Protein AF-A0AAD8C6M2-F1 (afdb_monomer_lite)

Sequence (150 aa):
VCNKTFGHSVSLDQHRSIHSQERSFECHQCGKTFKRSSTLSTHLLIHSDTRPYPCPYCGKRFHQKSDMKKHTYIHTGEKPHKCQQCGKAFSQSSNLITHSRKHTGFKPFACGQCGRAFQRKVDLRRHFETQHAMGGMVLKEMEVDPVNGV

Organism: Biomphalaria pfeifferi (NCBI:txid112525)

Secondary structure (DSSP, 8-state):
------SSHHHHHHHHHHHS----EE-TTT--EESSHHHHHHHHTTTSS---EE-TTT--EESSHHHHHHHHHHHH----EE-TTT--EESSHHHHHHHHHHHH----EEETTT--EESSHHHHHHHHHHH--SS---EEE-S--TTTT-

Radius of gyration: 20.0 Å; chains: 1; bounding box: 39×45×47 Å

Foldseek 3Di:
DDDDDDPDPVVVVLVVLVVDPDQPAADPVPRDGHSDPVVVVLVVCVVDVDFPDAQPPPRDGHSDPVVSVLVCCVVVVDFPAADPVPRDGHSDVVVNLLVVCVVVVDFQWAFPPPRDTHSDPVVSVVCCCVPVVDDDTDTDGDDDRPSPPD

Structure (mmCIF, N/CA/C/O backbone):
data_AF-A0AAD8C6M2-F1
#
_entry.id   AF-A0AAD8C6M2-F1
#
loop_
_atom_site.group_PDB
_atom_site.id
_atom_site.type_symbol
_atom_si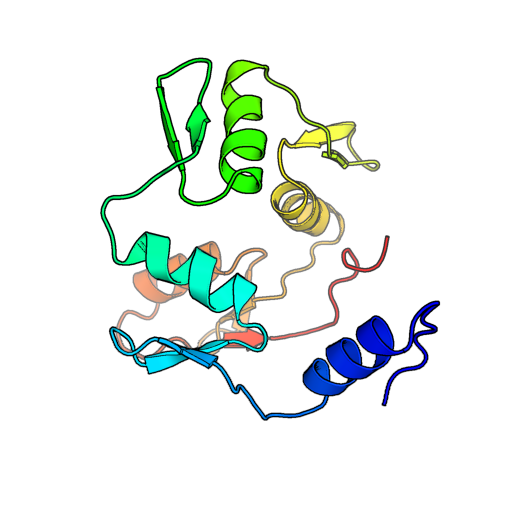te.label_atom_id
_atom_site.label_alt_id
_atom_site.label_comp_id
_atom_site.label_asym_id
_atom_site.label_entity_id
_atom_site.label_seq_id
_atom_site.pdbx_PDB_ins_code
_atom_site.Cartn_x
_atom_site.Cartn_y
_atom_site.Cartn_z
_atom_site.occupancy
_atom_site.B_iso_or_equiv
_atom_site.auth_seq_id
_atom_site.auth_comp_id
_atom_site.auth_asym_id
_atom_site.auth_atom_id
_atom_site.pdbx_PDB_model_num
ATOM 1 N N . VAL A 1 1 ? 16.477 -12.817 24.322 1.00 68.25 1 VAL A N 1
ATOM 2 C CA . VAL A 1 1 ? 15.826 -13.136 23.025 1.00 68.25 1 VAL A CA 1
ATOM 3 C C . VAL A 1 1 ? 16.302 -12.215 21.903 1.00 68.25 1 VAL A C 1
ATOM 5 O O . VAL A 1 1 ? 16.610 -12.716 20.835 1.00 68.25 1 VAL A O 1
ATOM 8 N N . CYS A 1 2 ? 16.471 -10.904 22.126 1.00 78.25 2 CYS A N 1
ATOM 9 C CA . CYS A 1 2 ? 17.267 -10.054 21.225 1.00 78.25 2 CYS A CA 1
ATOM 10 C C . CYS A 1 2 ? 18.066 -8.994 22.003 1.00 78.25 2 CYS A C 1
ATOM 12 O O . CYS A 1 2 ? 17.622 -8.564 23.066 1.00 78.25 2 CYS A O 1
ATOM 14 N N . ASN A 1 3 ? 19.209 -8.558 21.465 1.00 73.50 3 ASN A N 1
ATOM 15 C CA . ASN A 1 3 ? 20.165 -7.653 22.125 1.00 73.50 3 ASN A CA 1
ATOM 16 C C . ASN A 1 3 ? 19.808 -6.159 21.942 1.00 73.50 3 ASN A C 1
ATOM 18 O O . ASN A 1 3 ? 20.626 -5.356 21.503 1.00 73.50 3 ASN A O 1
ATOM 22 N N . LYS A 1 4 ? 18.551 -5.782 22.221 1.00 79.94 4 LYS A N 1
ATOM 23 C CA . LYS A 1 4 ? 18.094 -4.383 22.140 1.00 79.94 4 LYS A CA 1
ATOM 24 C C . LYS A 1 4 ? 18.181 -3.706 23.505 1.00 79.94 4 LYS A C 1
ATOM 26 O O . LYS A 1 4 ? 17.657 -4.232 24.484 1.00 79.94 4 LYS A O 1
ATOM 31 N N . THR A 1 5 ? 18.806 -2.534 23.547 1.00 81.75 5 THR A N 1
ATOM 32 C CA . THR A 1 5 ? 18.903 -1.676 24.733 1.00 81.75 5 THR A CA 1
ATOM 33 C C . THR A 1 5 ? 17.760 -0.660 24.759 1.00 81.75 5 THR A C 1
ATOM 35 O O . THR A 1 5 ? 17.323 -0.167 23.718 1.00 81.75 5 THR A O 1
ATOM 38 N N . PHE A 1 6 ? 17.245 -0.360 25.953 1.00 85.56 6 PHE A N 1
ATOM 39 C CA . PHE A 1 6 ? 16.123 0.561 26.158 1.00 85.56 6 PHE A CA 1
ATOM 40 C C . PHE A 1 6 ? 16.463 1.546 27.274 1.00 85.56 6 PHE A C 1
ATOM 42 O O . PHE A 1 6 ? 16.987 1.142 28.306 1.00 85.56 6 PHE A O 1
ATOM 49 N N . GLY A 1 7 ? 16.133 2.825 27.076 1.00 84.75 7 GLY A N 1
ATOM 50 C CA . GLY A 1 7 ? 16.364 3.881 28.072 1.00 84.75 7 GLY A CA 1
ATOM 51 C C . GLY A 1 7 ? 15.320 3.948 29.193 1.00 84.75 7 GLY A C 1
ATOM 52 O O . GLY A 1 7 ? 15.527 4.658 30.169 1.00 84.75 7 GLY A O 1
ATOM 53 N N . HIS A 1 8 ? 14.202 3.220 29.077 1.00 87.38 8 HIS A N 1
ATOM 54 C CA . HIS A 1 8 ? 13.111 3.235 30.058 1.00 87.38 8 HIS A CA 1
ATOM 55 C C . HIS A 1 8 ? 12.543 1.832 30.293 1.00 87.38 8 HIS A C 1
ATOM 57 O O . HIS A 1 8 ? 12.358 1.069 29.338 1.00 87.38 8 HIS A O 1
ATOM 63 N N . SER A 1 9 ? 12.184 1.528 31.545 1.00 83.06 9 SER A N 1
ATOM 64 C CA . SER A 1 9 ? 11.591 0.245 31.958 1.00 83.06 9 SER A CA 1
ATOM 65 C C . SER A 1 9 ? 10.306 -0.073 31.193 1.00 83.06 9 SER A C 1
ATOM 67 O O . SER A 1 9 ? 10.207 -1.131 30.586 1.00 83.06 9 SER A O 1
ATOM 69 N N . VAL A 1 10 ? 9.390 0.894 31.069 1.00 83.38 10 VAL A N 1
ATOM 70 C CA . VAL A 1 10 ? 8.128 0.739 30.317 1.00 83.38 10 VAL A CA 1
ATOM 71 C C . VAL A 1 10 ? 8.369 0.348 28.854 1.00 83.38 10 VAL A C 1
ATOM 73 O O . VAL A 1 10 ? 7.614 -0.432 28.274 1.00 83.38 10 VAL A O 1
ATOM 76 N N . SER A 1 11 ? 9.438 0.866 28.242 1.00 83.69 11 SER A N 1
ATOM 77 C CA . SER A 1 11 ? 9.796 0.525 26.859 1.00 83.69 11 SER A CA 1
ATOM 78 C C . SER A 1 11 ? 10.351 -0.894 26.748 1.00 83.69 11 SER A C 1
ATOM 80 O O . SER A 1 11 ? 10.040 -1.594 25.785 1.00 83.69 11 SER A O 1
ATOM 82 N N . LEU A 1 12 ? 11.132 -1.335 27.739 1.00 82.31 12 LEU A N 1
ATOM 83 C CA . LEU A 1 12 ? 11.620 -2.709 27.831 1.00 82.31 12 LEU A CA 1
ATOM 84 C C . LEU A 1 12 ? 10.467 -3.694 28.075 1.00 82.31 12 LEU A C 1
ATOM 86 O O . LEU A 1 12 ? 10.393 -4.719 27.401 1.00 82.31 12 LEU A O 1
ATOM 90 N N . ASP A 1 13 ? 9.544 -3.372 28.977 1.00 79.38 13 ASP A N 1
ATOM 91 C CA . ASP A 1 13 ? 8.391 -4.218 29.298 1.00 79.38 13 ASP A CA 1
ATOM 92 C C . ASP A 1 13 ? 7.436 -4.328 28.107 1.00 79.38 13 ASP A C 1
ATOM 94 O O . ASP A 1 13 ? 7.046 -5.427 27.704 1.00 79.38 13 ASP A O 1
ATOM 98 N N . GLN A 1 14 ? 7.160 -3.209 27.430 1.00 77.88 14 GLN A N 1
ATOM 99 C CA . GLN A 1 14 ? 6.438 -3.239 26.163 1.00 77.88 14 GLN A CA 1
ATOM 100 C C . GLN A 1 14 ? 7.194 -4.045 25.099 1.00 77.88 14 GLN A C 1
ATOM 102 O O . GLN A 1 14 ? 6.572 -4.784 24.338 1.00 77.88 14 GLN A O 1
ATOM 107 N N . HIS A 1 15 ? 8.521 -3.942 25.022 1.00 81.56 15 HIS A N 1
ATOM 108 C CA . HIS A 1 15 ? 9.306 -4.723 24.071 1.00 81.56 15 HIS A CA 1
ATOM 109 C C . HIS A 1 15 ? 9.258 -6.231 24.358 1.00 81.56 15 HIS A C 1
ATOM 111 O O . HIS A 1 15 ? 9.179 -7.023 23.420 1.00 81.56 15 HIS A O 1
ATOM 117 N N . ARG A 1 16 ? 9.246 -6.646 25.629 1.00 78.06 16 ARG A N 1
ATOM 118 C CA . ARG A 1 16 ? 9.123 -8.058 26.027 1.00 78.06 16 ARG A CA 1
ATOM 119 C C . ARG A 1 16 ? 7.838 -8.699 25.492 1.00 78.06 16 ARG A C 1
ATOM 121 O O . ARG A 1 16 ? 7.889 -9.845 25.050 1.00 78.06 16 ARG A O 1
ATOM 128 N N . SER A 1 17 ? 6.742 -7.939 25.375 1.00 73.62 17 SER A N 1
ATOM 129 C CA . SER A 1 17 ? 5.498 -8.403 24.724 1.00 73.62 17 SER A CA 1
ATOM 130 C C . SER A 1 17 ? 5.671 -8.795 23.245 1.00 73.62 17 SER A C 1
ATOM 132 O O . SER A 1 17 ? 4.838 -9.484 22.655 1.00 73.62 17 SER A O 1
ATOM 134 N N . ILE A 1 18 ? 6.763 -8.375 22.594 1.00 73.69 18 ILE A N 1
ATOM 135 C CA . ILE A 1 18 ? 7.056 -8.785 21.218 1.00 73.69 18 ILE A CA 1
ATOM 136 C C . ILE A 1 18 ? 7.482 -10.257 21.172 1.00 73.69 18 ILE A C 1
ATOM 138 O O . ILE A 1 18 ? 7.098 -10.947 20.227 1.00 73.69 18 ILE A O 1
ATOM 142 N N . HIS A 1 19 ? 8.209 -10.715 22.192 1.00 76.00 19 HIS A N 1
ATOM 143 C CA . HIS A 1 19 ? 8.676 -12.098 22.336 1.00 76.00 19 HIS A CA 1
ATOM 144 C C . HIS A 1 19 ? 7.638 -13.006 23.001 1.00 76.00 19 HIS A C 1
ATOM 146 O O . HIS A 1 19 ? 7.711 -14.219 22.843 1.00 76.00 19 HIS A O 1
ATOM 152 N N . SER A 1 20 ? 6.654 -12.429 23.696 1.00 71.44 20 SER A N 1
ATOM 153 C CA . SER A 1 20 ? 5.474 -13.153 24.172 1.00 71.44 20 SER A CA 1
ATOM 154 C C . SER A 1 20 ? 4.442 -13.326 23.046 1.00 71.44 20 SER A C 1
ATOM 156 O O . SER A 1 20 ? 4.236 -12.432 22.214 1.00 71.44 20 SER A O 1
ATOM 158 N N . GLN A 1 21 ? 3.782 -14.488 23.007 1.00 62.06 21 GLN A N 1
ATOM 159 C CA . GLN A 1 21 ? 2.604 -14.719 22.162 1.00 62.06 21 GLN A CA 1
ATOM 160 C C . GLN A 1 21 ? 1.313 -14.155 22.779 1.00 62.06 21 GLN A C 1
ATOM 162 O O . GLN A 1 21 ? 0.276 -14.179 22.116 1.00 62.06 21 GLN A O 1
ATOM 167 N N . GLU A 1 22 ? 1.365 -13.591 23.989 1.00 65.62 22 GLU A N 1
ATOM 168 C CA . GLU A 1 22 ? 0.223 -12.912 24.599 1.00 65.62 22 GLU A CA 1
ATOM 169 C C . GLU A 1 22 ? -0.157 -11.664 23.791 1.00 65.62 22 GLU A C 1
ATOM 171 O O . GLU A 1 22 ? 0.482 -10.611 23.842 1.00 65.62 22 GLU A O 1
ATOM 176 N N . ARG A 1 23 ? -1.220 -11.789 22.995 1.00 63.41 23 ARG A N 1
ATOM 177 C CA . ARG A 1 23 ? -1.910 -10.661 22.373 1.00 63.41 23 ARG A CA 1
ATOM 178 C C . ARG A 1 23 ? -3.124 -10.328 23.235 1.00 63.41 23 ARG A C 1
ATOM 180 O O . ARG A 1 23 ? -4.168 -10.945 23.085 1.00 63.41 23 ARG A O 1
ATOM 187 N N . SER A 1 24 ? -2.972 -9.370 24.140 1.00 76.50 24 SER A N 1
ATOM 188 C CA . SER A 1 24 ? -3.951 -9.130 25.209 1.00 76.50 24 SER A CA 1
ATOM 189 C C . SER A 1 24 ? -5.169 -8.295 24.794 1.00 76.50 24 SER A C 1
ATOM 191 O O . SER A 1 24 ? -6.142 -8.242 25.536 1.00 76.50 24 SER A O 1
ATOM 193 N N . PHE A 1 25 ? -5.134 -7.612 23.643 1.00 86.12 25 PHE A N 1
ATOM 194 C CA . PHE A 1 25 ? -6.193 -6.677 23.241 1.00 86.12 25 PHE A CA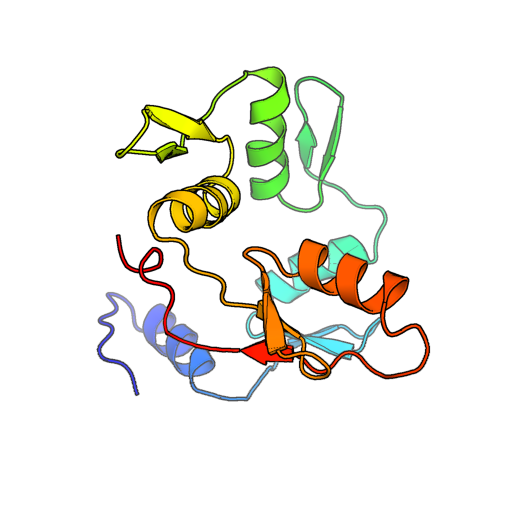 1
ATOM 195 C C . PHE A 1 25 ? -6.939 -7.186 22.010 1.00 86.12 25 PHE A C 1
ATOM 197 O O . PHE A 1 25 ? -6.426 -7.090 20.895 1.00 86.12 25 PHE A O 1
ATOM 204 N N . GLU A 1 26 ? -8.145 -7.710 22.197 1.00 90.38 26 GLU A N 1
ATOM 205 C CA . GLU A 1 26 ? -8.978 -8.264 21.128 1.00 90.38 26 GLU A CA 1
ATOM 206 C C . GLU A 1 26 ? -10.020 -7.262 20.617 1.00 90.38 26 GLU A C 1
ATOM 208 O O . GLU A 1 26 ? -10.643 -6.526 21.379 1.00 90.38 26 GLU A O 1
ATOM 213 N N . CYS A 1 27 ? -10.226 -7.239 19.301 1.00 92.75 27 CYS A N 1
ATOM 214 C CA . CYS A 1 27 ? -11.358 -6.563 18.690 1.00 92.75 27 CYS A CA 1
ATOM 215 C C . CYS A 1 27 ? -12.594 -7.469 18.710 1.00 92.75 27 CYS A C 1
ATOM 217 O O . CYS A 1 27 ? -12.654 -8.433 17.952 1.00 92.75 27 CYS A O 1
ATOM 219 N N . HIS A 1 28 ? -13.630 -7.088 19.458 1.00 90.69 28 HIS A N 1
ATOM 220 C CA . HIS A 1 28 ? -14.891 -7.840 19.543 1.00 90.69 28 HIS A CA 1
ATOM 221 C C . HIS A 1 28 ? -15.634 -8.018 18.203 1.00 90.69 28 HIS A C 1
ATOM 223 O O . HIS A 1 28 ? -16.515 -8.857 18.091 1.00 90.69 28 HIS A O 1
ATOM 229 N N . GLN A 1 29 ? -15.318 -7.207 17.183 1.00 91.25 29 GLN A N 1
ATOM 230 C CA . GLN A 1 29 ? -16.078 -7.167 15.928 1.00 91.25 29 GLN A CA 1
ATOM 231 C C . GLN A 1 29 ? -15.474 -8.074 14.855 1.00 91.25 29 GLN A C 1
ATOM 233 O O . GLN A 1 29 ? -16.172 -8.487 13.935 1.00 91.25 29 GLN A O 1
ATOM 238 N N . CYS A 1 30 ? -14.177 -8.377 14.945 1.00 93.50 30 CYS A N 1
ATOM 239 C CA . CYS A 1 30 ? -13.508 -9.248 13.977 1.00 93.50 30 CYS A CA 1
ATOM 240 C C . CYS A 1 30 ? -12.541 -10.265 14.597 1.00 93.50 30 CYS A C 1
ATOM 242 O O . CYS A 1 30 ? -11.817 -10.928 13.856 1.00 93.50 30 CYS A O 1
ATOM 244 N N . GLY A 1 31 ? -12.475 -10.356 15.929 1.00 89.62 31 GLY A N 1
ATOM 245 C CA . GLY A 1 31 ? -11.607 -11.278 16.669 1.00 89.62 31 GLY A CA 1
ATOM 246 C C . GLY A 1 31 ? -10.106 -11.008 16.515 1.00 89.62 31 GLY A C 1
ATOM 247 O O . GLY A 1 31 ? -9.273 -11.806 16.937 1.00 89.62 31 GLY A O 1
ATOM 248 N N . LYS A 1 32 ? -9.703 -9.903 15.867 1.00 90.06 32 LYS A N 1
ATOM 249 C CA . LYS A 1 32 ? -8.280 -9.584 15.682 1.00 90.06 32 LYS A CA 1
ATOM 250 C C . LYS A 1 32 ? -7.660 -9.160 17.002 1.00 90.06 32 LYS A C 1
ATOM 252 O O . LYS A 1 32 ? -8.168 -8.267 17.673 1.00 90.06 32 LYS A O 1
ATOM 257 N N . THR A 1 33 ? -6.513 -9.744 17.319 1.00 89.44 33 THR A N 1
ATOM 258 C CA . THR A 1 33 ? -5.785 -9.473 18.556 1.00 89.44 33 THR A CA 1
ATOM 259 C C . THR A 1 33 ? -4.546 -8.609 18.309 1.00 89.44 33 THR A C 1
ATOM 261 O O . THR A 1 33 ? -3.807 -8.765 17.331 1.00 89.44 33 THR A O 1
ATOM 264 N N . PHE A 1 34 ? -4.309 -7.666 19.216 1.00 88.44 34 PHE A N 1
ATOM 265 C CA . PHE A 1 34 ? -3.274 -6.643 19.135 1.00 88.44 34 PHE A CA 1
ATOM 266 C C . PHE A 1 34 ? -2.369 -6.698 20.365 1.00 88.44 34 PHE A C 1
ATOM 268 O O . PHE A 1 34 ? -2.801 -7.013 21.471 1.00 88.44 34 PHE A O 1
ATOM 275 N N . LYS A 1 35 ? -1.094 -6.339 20.177 1.00 85.44 35 LYS A N 1
ATOM 276 C CA . LYS A 1 35 ? -0.106 -6.289 21.270 1.00 85.44 35 LYS A CA 1
ATOM 277 C C . LYS A 1 35 ? -0.240 -5.047 22.156 1.00 85.44 35 LYS A C 1
ATOM 279 O O . LYS A 1 35 ? 0.317 -5.005 23.243 1.00 85.44 35 LYS A O 1
ATOM 284 N N . ARG A 1 36 ? -0.926 -4.000 21.681 1.00 86.00 36 ARG A N 1
ATOM 285 C CA . ARG A 1 36 ? -1.098 -2.730 22.406 1.00 86.00 36 ARG A CA 1
ATOM 286 C C . ARG A 1 36 ? -2.538 -2.242 22.306 1.00 86.00 36 ARG A C 1
ATOM 288 O O . ARG A 1 36 ? -3.118 -2.277 21.218 1.00 86.00 36 ARG A O 1
ATOM 295 N N . SER A 1 37 ? -3.054 -1.675 23.394 1.00 88.44 37 SER A N 1
ATOM 296 C CA . SER A 1 37 ? -4.368 -1.019 23.409 1.00 88.44 37 SER A CA 1
ATOM 297 C C . SER A 1 37 ? -4.459 0.088 22.353 1.00 88.44 37 SER A C 1
ATOM 299 O O . SER A 1 37 ? -5.369 0.078 21.537 1.00 88.44 37 SER A O 1
ATOM 301 N N . SER A 1 38 ? -3.440 0.947 22.228 1.00 89.00 38 SER A N 1
ATOM 302 C CA . SER A 1 38 ? -3.420 2.016 21.212 1.00 89.00 38 SER A CA 1
ATOM 303 C C . SER A 1 38 ? -3.527 1.506 19.766 1.00 89.00 38 SER A C 1
ATOM 305 O O . SER A 1 38 ? -4.131 2.154 18.905 1.00 89.00 38 SER A O 1
ATOM 307 N N . THR A 1 39 ? -2.978 0.321 19.480 1.00 90.31 39 THR A N 1
ATOM 308 C CA . THR A 1 39 ? -3.136 -0.309 18.162 1.00 90.31 39 THR A CA 1
ATOM 309 C C . THR A 1 39 ? -4.536 -0.875 17.958 1.00 90.31 39 THR A C 1
ATOM 311 O O . THR A 1 39 ? -5.058 -0.758 16.854 1.00 90.31 39 THR A O 1
ATOM 314 N N . LEU A 1 40 ? -5.174 -1.403 19.008 1.00 91.56 40 LEU A N 1
ATOM 315 C CA . LEU A 1 40 ? -6.590 -1.762 18.960 1.00 91.56 40 LEU A CA 1
ATOM 316 C C . LEU A 1 40 ? -7.463 -0.510 18.764 1.00 91.56 40 LEU A C 1
ATOM 318 O O . LEU A 1 40 ? -8.297 -0.502 17.870 1.00 91.56 40 LEU A O 1
ATOM 322 N N . SER A 1 41 ? -7.234 0.582 19.501 1.00 91.62 41 SER A N 1
ATOM 323 C CA . SER A 1 41 ? -8.019 1.821 19.373 1.00 91.62 41 SER A CA 1
ATOM 324 C C . SER A 1 41 ? -7.985 2.391 17.955 1.00 91.62 41 SER A C 1
ATOM 326 O O . SER A 1 41 ? -9.017 2.758 17.403 1.00 91.62 41 SER A O 1
ATOM 328 N N . THR A 1 42 ? -6.805 2.427 17.330 1.00 91.81 42 THR A N 1
ATOM 329 C CA . THR A 1 42 ? -6.681 2.856 15.925 1.00 91.81 42 THR A CA 1
ATOM 330 C C . THR A 1 42 ? -7.281 1.850 14.946 1.00 91.81 42 THR A C 1
ATOM 332 O O . THR A 1 42 ? -7.801 2.256 13.911 1.00 91.81 42 THR A O 1
ATOM 335 N N . HIS A 1 43 ? -7.244 0.554 15.260 1.00 92.31 43 HIS A N 1
ATOM 336 C CA . HIS A 1 43 ? -7.923 -0.470 14.476 1.00 92.31 43 HIS A CA 1
ATOM 337 C C . HIS A 1 43 ? -9.445 -0.327 14.531 1.00 92.31 43 HIS A C 1
ATOM 339 O O . HIS A 1 43 ? -10.074 -0.444 13.490 1.00 92.31 43 HIS A O 1
ATOM 345 N N . LEU A 1 44 ? -10.042 -0.014 15.682 1.00 92.81 44 LEU A N 1
ATOM 346 C CA . LEU A 1 44 ? -11.493 0.168 15.805 1.00 92.81 44 LEU A CA 1
ATOM 347 C C . LEU A 1 44 ? -12.036 1.263 14.873 1.00 92.81 44 LEU A C 1
ATOM 349 O O . LEU A 1 44 ? -13.193 1.203 14.471 1.00 92.81 44 LEU A O 1
ATOM 353 N N . LEU A 1 45 ? -11.194 2.210 14.442 1.00 92.75 45 LEU A N 1
ATOM 354 C CA . LEU A 1 45 ? -11.568 3.201 13.432 1.00 92.75 45 LEU A CA 1
ATOM 355 C C . LEU A 1 45 ? -11.937 2.576 12.083 1.00 92.75 45 LEU A C 1
ATOM 357 O O . LEU A 1 45 ? -12.658 3.212 11.335 1.00 92.75 45 LEU A O 1
ATOM 361 N N . ILE A 1 46 ? -11.468 1.368 11.745 1.00 91.06 46 ILE A N 1
ATOM 362 C CA . ILE A 1 46 ? -11.861 0.704 10.487 1.00 91.06 46 ILE A CA 1
ATOM 363 C C . ILE A 1 46 ? -13.292 0.170 10.536 1.00 91.06 46 ILE A C 1
ATOM 365 O O . ILE A 1 46 ? -13.887 -0.087 9.495 1.00 91.06 46 ILE A O 1
ATOM 369 N N . HIS A 1 47 ? -13.787 -0.080 11.746 1.00 91.38 47 HIS A N 1
ATOM 370 C CA . HIS A 1 47 ? -15.122 -0.597 12.000 1.00 91.38 47 HIS A CA 1
ATOM 371 C C . HIS A 1 47 ? -16.159 0.513 12.149 1.00 91.38 47 HIS A C 1
ATOM 373 O O . HIS A 1 47 ? -17.355 0.235 12.154 1.00 91.38 47 HIS A O 1
ATOM 379 N N . SER A 1 48 ? -15.702 1.758 12.257 1.00 87.31 48 SER A N 1
ATOM 380 C CA . SER A 1 48 ? -16.547 2.936 12.215 1.00 87.31 48 SER A CA 1
ATOM 381 C C . SER A 1 48 ? -16.315 3.709 10.921 1.00 87.31 48 SER A C 1
ATOM 383 O O . SER A 1 48 ? -15.264 3.623 10.287 1.00 87.31 48 SER A O 1
ATOM 385 N N . ASP A 1 49 ? -17.270 4.557 10.555 1.00 83.81 49 ASP A N 1
ATOM 386 C CA . ASP A 1 49 ? -17.089 5.498 9.445 1.00 83.81 49 ASP A CA 1
ATOM 387 C C . ASP A 1 49 ? -16.177 6.682 9.819 1.00 83.81 49 ASP A C 1
ATOM 389 O O . ASP A 1 49 ? -15.986 7.630 9.049 1.00 83.81 49 ASP A O 1
ATOM 393 N N . THR A 1 50 ? -15.559 6.642 11.005 1.00 89.69 50 THR A N 1
ATOM 394 C CA . THR A 1 50 ? -14.707 7.725 11.484 1.00 89.69 50 THR A CA 1
ATOM 395 C C . THR A 1 50 ? -13.332 7.680 10.819 1.00 89.69 50 THR A C 1
ATOM 397 O O . THR A 1 50 ? -12.530 6.752 10.946 1.00 89.69 50 THR A O 1
ATOM 400 N N . ARG A 1 51 ? -13.031 8.755 10.094 1.00 92.88 51 ARG A N 1
ATOM 401 C CA . ARG A 1 51 ? -11.731 8.991 9.462 1.00 92.88 51 ARG A CA 1
ATOM 402 C C . ARG A 1 51 ? -11.241 10.366 9.900 1.00 92.88 51 ARG A C 1
ATOM 404 O O . ARG A 1 51 ? -11.534 11.356 9.228 1.00 92.88 51 ARG A O 1
ATOM 411 N N . PRO A 1 52 ? -10.582 10.483 11.062 1.00 94.25 52 PRO A N 1
ATOM 412 C CA . PRO A 1 52 ? -10.332 11.781 11.686 1.00 94.25 52 PRO A CA 1
ATOM 413 C C . PRO A 1 52 ? -9.331 12.653 10.920 1.00 94.25 52 PRO A C 1
ATOM 415 O O . PRO A 1 52 ? -9.285 13.854 11.156 1.00 94.25 52 PRO A O 1
ATOM 418 N N . TYR A 1 53 ? -8.569 12.089 9.979 1.00 96.88 53 TYR A N 1
ATOM 419 C CA . TYR A 1 53 ? -7.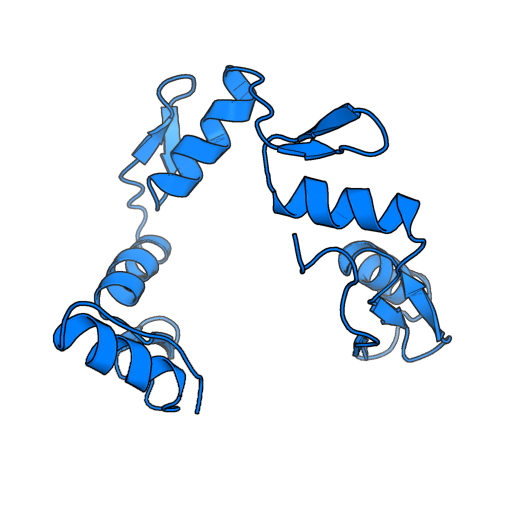491 12.802 9.295 1.00 96.88 53 TYR A CA 1
ATOM 420 C C . TYR A 1 53 ? -7.861 13.133 7.840 1.00 96.88 53 TYR A C 1
ATOM 422 O O . TYR A 1 53 ? -7.689 12.274 6.970 1.00 96.88 53 TYR A O 1
ATOM 430 N N . PRO A 1 54 ? -8.375 14.342 7.545 1.00 97.62 54 PRO A N 1
ATOM 431 C CA . PRO A 1 54 ? -8.606 14.793 6.176 1.00 97.62 54 PRO A CA 1
ATOM 432 C C .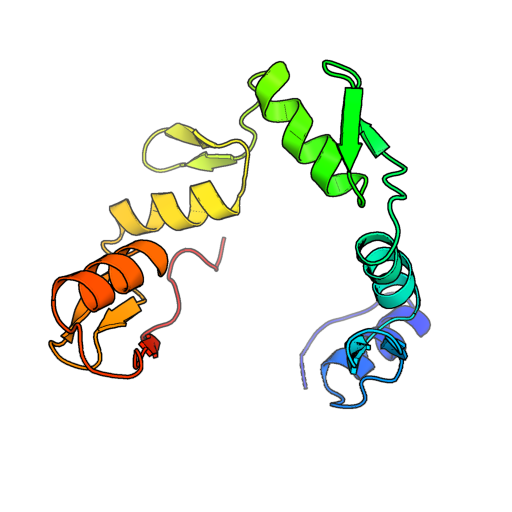 PRO A 1 54 ? -7.296 15.207 5.495 1.00 97.62 54 PRO A C 1
ATOM 434 O O . PRO A 1 54 ? -6.390 15.758 6.120 1.00 97.62 54 PRO A O 1
ATOM 437 N N . CYS A 1 55 ? -7.202 14.956 4.192 1.00 97.94 55 CYS A N 1
ATOM 438 C CA . CYS A 1 55 ? -6.155 15.502 3.344 1.00 97.94 55 CYS A CA 1
ATOM 439 C C . CYS A 1 55 ? -6.397 17.004 3.130 1.00 97.94 55 CYS A C 1
ATOM 441 O O . CYS A 1 55 ? -7.494 17.362 2.695 1.00 97.94 55 CYS A O 1
ATOM 443 N N . PRO A 1 56 ? -5.390 17.870 3.343 1.00 97.50 56 PRO A N 1
ATOM 444 C CA . PRO A 1 56 ? -5.552 19.314 3.170 1.00 97.50 56 PRO A CA 1
ATOM 445 C C . PRO A 1 56 ? -5.738 19.747 1.707 1.00 97.50 56 PRO A C 1
ATOM 447 O O . PRO A 1 56 ? -6.218 20.844 1.465 1.00 97.50 56 PRO A O 1
ATOM 450 N N . TYR A 1 57 ? -5.383 18.898 0.737 1.00 97.81 57 TYR A N 1
ATOM 451 C CA . TYR A 1 57 ? -5.457 19.232 -0.691 1.00 97.81 57 TYR A CA 1
ATOM 452 C C . TYR A 1 57 ? -6.756 18.775 -1.365 1.00 97.81 57 TYR A C 1
ATOM 454 O O . TYR A 1 57 ? -7.223 19.426 -2.290 1.00 97.81 57 TYR A O 1
ATOM 462 N N . CYS A 1 58 ? -7.340 17.648 -0.941 1.00 97.56 58 CYS A N 1
ATOM 463 C CA . CYS A 1 58 ? -8.505 17.058 -1.620 1.00 97.56 58 CYS A CA 1
ATOM 464 C C . CYS A 1 58 ? -9.632 16.601 -0.685 1.00 97.56 58 CYS A C 1
ATOM 466 O O . CYS A 1 58 ? -10.562 15.931 -1.127 1.00 97.56 58 CYS A O 1
ATOM 468 N N . GLY A 1 59 ? -9.530 16.858 0.622 1.00 96.44 59 GLY A N 1
ATOM 469 C CA . GLY A 1 59 ? -10.548 16.482 1.609 1.00 96.44 59 GLY A CA 1
ATOM 470 C C . GLY A 1 59 ? -10.667 14.978 1.897 1.00 96.44 59 GLY A C 1
ATOM 471 O O . GLY A 1 59 ? -11.337 14.595 2.857 1.00 96.44 59 GLY A O 1
ATOM 472 N N . LYS A 1 60 ? -9.991 14.105 1.134 1.00 97.25 60 LYS A N 1
ATOM 473 C CA . LYS A 1 60 ? -10.012 12.647 1.341 1.00 97.25 60 LYS A CA 1
ATOM 474 C C . LYS A 1 60 ? -9.578 12.286 2.763 1.00 97.25 60 LYS A C 1
ATOM 476 O O . LYS A 1 60 ? -8.549 12.762 3.232 1.00 97.25 60 LYS A O 1
ATOM 481 N N . ARG A 1 61 ? -10.340 11.423 3.442 1.00 95.56 61 ARG A N 1
ATOM 482 C CA . ARG A 1 61 ? -10.157 11.128 4.873 1.00 95.56 61 ARG A CA 1
ATOM 483 C C . ARG A 1 61 ? -9.485 9.773 5.132 1.00 95.56 61 ARG A C 1
ATOM 485 O O . ARG A 1 61 ? -9.748 8.795 4.427 1.00 95.56 61 ARG A O 1
ATOM 492 N N . PHE A 1 62 ? -8.661 9.711 6.180 1.00 95.38 62 PHE A N 1
ATOM 493 C CA . PHE A 1 62 ? -7.870 8.542 6.587 1.00 95.38 62 PHE A CA 1
ATOM 494 C C . PHE A 1 62 ? -8.075 8.197 8.070 1.00 95.38 62 PHE A C 1
ATOM 496 O O . PHE A 1 62 ? -8.354 9.076 8.889 1.00 95.38 62 PHE A O 1
ATOM 503 N N . HIS A 1 63 ? -7.890 6.919 8.419 1.00 93.56 63 HIS A N 1
ATOM 504 C CA . HIS A 1 63 ? -7.949 6.434 9.807 1.00 93.56 63 HIS A CA 1
ATOM 505 C C . HIS A 1 63 ? -6.669 6.737 10.601 1.00 93.56 63 HIS A C 1
ATOM 507 O O . HIS A 1 63 ? -6.717 6.823 11.822 1.00 93.56 63 HIS A O 1
ATOM 513 N N . GLN A 1 64 ? -5.527 6.936 9.929 1.00 93.56 64 GLN A N 1
ATOM 514 C CA . GLN A 1 64 ? -4.254 7.277 10.570 1.00 93.56 64 GLN A CA 1
ATOM 515 C C . GLN A 1 64 ? -3.624 8.535 9.965 1.00 93.56 64 GLN A C 1
ATOM 517 O O . GLN A 1 64 ? -3.642 8.744 8.749 1.00 93.56 64 GLN A O 1
ATOM 522 N N . LYS A 1 65 ? -2.994 9.351 10.820 1.00 94.94 65 LYS A N 1
ATOM 523 C CA . LYS A 1 65 ? -2.274 10.570 10.414 1.00 94.94 65 LYS A CA 1
ATOM 524 C C . LYS A 1 65 ? -1.095 10.262 9.489 1.00 94.94 65 LYS A C 1
ATOM 526 O O . LYS A 1 65 ? -0.834 11.011 8.552 1.00 94.94 65 LYS A O 1
ATOM 531 N N . SER A 1 66 ? -0.390 9.162 9.747 1.00 94.56 66 SER A N 1
ATOM 532 C CA . SER A 1 66 ? 0.722 8.662 8.929 1.00 94.56 66 SER A CA 1
ATOM 533 C C . SER A 1 66 ? 0.290 8.366 7.493 1.00 94.56 66 SER A C 1
ATOM 535 O O . SER A 1 66 ? 1.002 8.727 6.560 1.00 94.56 66 SER A O 1
ATOM 537 N N . ASP A 1 67 ? -0.873 7.746 7.306 1.00 95.56 67 ASP A N 1
ATOM 538 C CA . ASP A 1 67 ? -1.388 7.401 5.981 1.00 95.56 67 ASP A CA 1
ATOM 539 C C . ASP A 1 67 ? -1.864 8.639 5.222 1.00 95.56 67 ASP A C 1
ATOM 541 O O . ASP A 1 67 ? -1.555 8.780 4.040 1.00 95.56 67 ASP A O 1
ATOM 545 N N . MET A 1 68 ? -2.511 9.583 5.915 1.00 97.38 68 MET A N 1
ATOM 546 C CA . MET A 1 68 ? -2.824 10.898 5.348 1.00 97.38 68 MET A CA 1
ATOM 547 C C . MET A 1 68 ? -1.548 11.630 4.905 1.00 97.38 68 MET A C 1
ATOM 549 O O . MET A 1 68 ? -1.482 12.103 3.774 1.00 97.38 68 MET A O 1
ATOM 553 N N . LYS A 1 69 ? -0.499 11.655 5.739 1.00 96.81 69 LYS A N 1
ATOM 554 C CA . LYS A 1 69 ? 0.790 12.282 5.398 1.00 96.81 69 LYS A CA 1
ATOM 555 C C . LYS A 1 69 ? 1.473 11.605 4.205 1.00 96.81 69 LYS A C 1
ATOM 557 O O . LYS A 1 69 ? 1.990 12.279 3.331 1.00 96.81 69 LYS A O 1
ATOM 562 N N . LYS A 1 70 ? 1.465 10.272 4.122 1.00 96.94 70 LYS A N 1
ATOM 563 C CA . LYS A 1 70 ? 1.986 9.571 2.931 1.00 96.94 70 LYS A CA 1
ATOM 564 C C . LYS A 1 70 ? 1.163 9.892 1.686 1.00 96.94 70 LYS A C 1
ATOM 566 O O . LYS A 1 70 ? 1.705 9.952 0.588 1.00 96.94 70 LYS A O 1
ATOM 571 N N . HIS A 1 71 ? -0.147 10.065 1.845 1.00 97.44 71 HIS A N 1
ATOM 572 C CA . HIS A 1 71 ? -1.025 10.438 0.750 1.00 97.44 71 HIS A CA 1
ATOM 573 C C . HIS A 1 71 ? -0.721 11.842 0.223 1.00 97.44 71 HIS A C 1
ATOM 575 O O . HIS A 1 71 ? -0.785 12.022 -0.987 1.00 97.44 71 HIS A O 1
ATOM 581 N N . THR A 1 72 ? -0.328 12.814 1.057 1.00 97.81 72 THR A N 1
ATOM 582 C CA . THR A 1 72 ? -0.028 14.173 0.563 1.00 97.81 72 THR A CA 1
ATOM 583 C C . THR A 1 72 ? 1.092 14.212 -0.474 1.00 97.81 72 THR A C 1
ATOM 585 O O . THR A 1 72 ? 1.093 15.107 -1.311 1.00 97.81 72 THR A O 1
ATOM 588 N N . TYR A 1 73 ? 1.977 13.211 -0.505 1.00 97.75 73 TYR A N 1
ATOM 589 C CA . TYR A 1 73 ? 3.017 13.080 -1.530 1.00 97.75 73 TYR A CA 1
ATOM 590 C C . TYR A 1 73 ? 2.481 12.967 -2.962 1.00 97.75 73 TYR A C 1
ATOM 592 O O . TYR A 1 73 ? 3.210 13.271 -3.902 1.00 97.75 73 TYR A O 1
ATOM 600 N N . ILE A 1 74 ? 1.220 12.561 -3.160 1.00 97.12 74 ILE A N 1
ATOM 601 C CA . ILE A 1 74 ? 0.619 12.580 -4.504 1.00 97.12 74 ILE A CA 1
ATOM 602 C C . ILE A 1 74 ? 0.329 14.004 -4.985 1.00 97.12 74 ILE A C 1
ATOM 604 O O . ILE A 1 74 ? 0.315 14.236 -6.186 1.00 97.12 74 ILE A O 1
ATOM 608 N N . HIS A 1 75 ? 0.084 14.929 -4.052 1.00 97.75 75 HIS A N 1
ATOM 609 C CA . HIS A 1 75 ? -0.240 16.326 -4.345 1.00 97.75 75 HIS A CA 1
ATOM 610 C C . HIS A 1 75 ? 1.026 17.166 -4.447 1.00 97.75 75 HIS A C 1
ATOM 612 O O . HIS A 1 75 ? 1.163 17.964 -5.364 1.00 97.75 75 HIS A O 1
ATOM 618 N N . THR A 1 76 ? 1.973 16.959 -3.531 1.00 96.94 76 THR A N 1
ATOM 619 C CA . THR A 1 76 ? 3.239 17.707 -3.517 1.00 96.94 76 THR A CA 1
ATOM 620 C C . THR A 1 76 ? 4.255 17.181 -4.528 1.00 96.94 76 THR A C 1
ATOM 622 O O . THR A 1 76 ? 5.221 17.865 -4.846 1.00 96.94 76 THR A O 1
ATOM 625 N N . GLY A 1 77 ? 4.086 15.944 -5.004 1.00 96.62 77 GLY A N 1
ATOM 626 C CA . GLY A 1 77 ? 5.071 15.269 -5.846 1.00 96.62 77 GLY A CA 1
ATOM 627 C C . GLY A 1 77 ? 6.339 14.838 -5.098 1.00 96.62 77 GLY A C 1
ATOM 628 O O . GLY A 1 77 ? 7.261 14.315 -5.730 1.00 96.62 77 GLY A O 1
ATOM 629 N N . GLU A 1 78 ? 6.397 15.013 -3.772 1.00 97.19 78 GLU A N 1
ATOM 630 C CA . GLU A 1 78 ? 7.548 14.622 -2.960 1.00 97.19 78 GLU A CA 1
ATOM 631 C C . GLU A 1 78 ? 7.837 13.119 -3.071 1.00 97.19 78 GLU A C 1
ATOM 633 O O . GLU A 1 78 ? 6.958 12.256 -2.972 1.00 97.19 78 GLU A O 1
ATOM 638 N N . LYS A 1 79 ? 9.118 12.790 -3.252 1.00 97.00 79 LYS A N 1
ATOM 639 C CA . LYS A 1 79 ? 9.610 11.412 -3.366 1.00 97.00 79 LYS A CA 1
ATOM 640 C C . LYS A 1 79 ? 10.838 11.220 -2.473 1.00 97.00 79 LYS A C 1
ATOM 642 O O . LYS A 1 79 ? 11.956 11.205 -2.985 1.00 97.00 79 LYS A O 1
ATOM 647 N N . PRO A 1 80 ? 10.653 11.072 -1.147 1.00 95.56 80 PRO A N 1
ATOM 648 C CA . PRO A 1 80 ? 11.762 11.083 -0.189 1.00 95.56 80 PRO A CA 1
ATOM 649 C C . PRO A 1 80 ? 12.734 9.904 -0.331 1.00 95.56 80 PRO A C 1
ATOM 651 O O . PRO A 1 80 ? 13.850 9.949 0.175 1.00 95.56 80 PRO A O 1
ATOM 654 N N . HIS A 1 81 ? 12.319 8.822 -0.992 1.00 96.50 81 HIS A N 1
ATOM 655 C CA . HIS A 1 81 ? 13.075 7.576 -1.035 1.00 96.50 81 HIS A CA 1
ATOM 656 C C . HIS A 1 81 ? 13.768 7.410 -2.386 1.00 96.50 81 HIS A C 1
ATOM 658 O O . HIS A 1 81 ? 13.145 6.991 -3.361 1.00 96.50 81 HIS A O 1
ATOM 664 N N . LYS A 1 82 ? 15.063 7.728 -2.447 1.00 96.94 82 LYS A N 1
ATOM 665 C CA . LYS A 1 82 ? 15.872 7.658 -3.670 1.00 96.94 82 LYS A CA 1
ATOM 666 C C . LYS A 1 82 ? 16.652 6.346 -3.762 1.00 96.94 82 LYS A C 1
ATOM 668 O O . LYS A 1 82 ? 17.306 5.934 -2.810 1.00 96.94 82 LYS A O 1
ATOM 673 N N . CYS A 1 83 ? 16.611 5.706 -4.927 1.00 95.81 83 CYS A N 1
ATOM 674 C CA . CYS A 1 83 ? 17.486 4.589 -5.254 1.00 95.81 83 CYS A CA 1
ATOM 675 C C . CYS A 1 83 ? 18.897 5.108 -5.520 1.00 95.81 83 CYS A C 1
ATOM 677 O O . CYS A 1 83 ? 19.090 5.911 -6.431 1.00 95.81 83 CYS A O 1
ATOM 679 N N . GLN A 1 84 ? 19.878 4.630 -4.756 1.00 93.06 84 GLN A N 1
ATOM 680 C CA . GLN A 1 84 ? 21.270 5.063 -4.915 1.00 93.06 84 GLN A CA 1
ATOM 681 C C . GLN A 1 84 ? 21.904 4.539 -6.207 1.00 93.06 84 GLN A C 1
ATOM 683 O O . GLN A 1 84 ? 22.742 5.210 -6.792 1.00 93.06 84 GLN A O 1
ATOM 688 N N . GLN A 1 85 ? 21.450 3.386 -6.705 1.00 93.88 85 GLN A N 1
ATOM 689 C CA . GLN A 1 85 ? 22.015 2.774 -7.906 1.00 93.88 85 GLN A CA 1
ATOM 690 C C . GLN A 1 85 ? 21.581 3.454 -9.214 1.00 93.88 85 GLN A C 1
ATOM 692 O O . GLN A 1 85 ? 22.357 3.500 -10.158 1.00 93.88 85 GLN A O 1
ATOM 697 N N . CYS A 1 86 ? 20.348 3.967 -9.303 1.00 96.25 86 CYS A N 1
ATOM 698 C CA . CYS A 1 86 ? 19.823 4.550 -10.551 1.00 96.25 86 CYS A CA 1
ATOM 699 C C . CYS A 1 86 ? 19.200 5.944 -10.393 1.00 96.25 86 CYS A C 1
ATOM 701 O O . CYS A 1 86 ? 18.604 6.472 -11.327 1.00 96.25 86 CYS A O 1
ATOM 703 N N . GLY A 1 87 ? 19.250 6.526 -9.194 1.00 95.69 87 GLY A N 1
ATOM 704 C CA . GLY A 1 87 ? 18.710 7.852 -8.896 1.00 95.69 87 GLY A CA 1
ATOM 705 C C . GLY A 1 87 ? 17.182 7.955 -8.860 1.00 95.69 87 GLY A C 1
ATOM 706 O O . GLY A 1 87 ? 16.658 9.004 -8.484 1.00 95.69 87 GLY A O 1
ATOM 707 N N . LYS A 1 88 ? 16.445 6.892 -9.211 1.00 97.31 88 LYS A N 1
ATOM 708 C CA . LYS A 1 88 ? 14.978 6.906 -9.244 1.00 97.31 88 LYS A CA 1
ATOM 709 C C . LYS A 1 88 ? 14.394 7.085 -7.843 1.00 97.31 88 LYS A C 1
ATOM 711 O O . LYS A 1 88 ? 14.745 6.350 -6.924 1.00 97.31 88 LYS A O 1
ATOM 716 N N . ALA A 1 89 ? 13.475 8.037 -7.697 1.00 96.94 89 ALA A N 1
ATOM 717 C CA . ALA A 1 89 ? 12.858 8.380 -6.420 1.00 96.94 89 ALA A CA 1
ATOM 718 C C . ALA A 1 89 ? 11.414 7.862 -6.290 1.00 96.94 89 ALA A C 1
ATOM 720 O O . ALA A 1 89 ? 10.674 7.771 -7.274 1.00 96.94 89 ALA A O 1
ATOM 721 N N . PHE A 1 90 ? 11.011 7.552 -5.057 1.00 96.62 90 PHE A N 1
ATOM 722 C CA . PHE A 1 90 ? 9.711 6.998 -4.686 1.00 96.62 90 PHE A CA 1
ATOM 723 C C . PHE A 1 90 ? 9.116 7.742 -3.486 1.00 96.62 90 PHE A C 1
ATOM 725 O O . PHE A 1 90 ? 9.829 8.173 -2.581 1.00 96.62 90 PHE A O 1
ATOM 732 N N . SER A 1 91 ? 7.788 7.843 -3.448 1.00 96.69 91 SER A N 1
ATOM 733 C CA . SER A 1 91 ? 7.045 8.430 -2.323 1.00 96.69 91 SER A CA 1
ATOM 734 C C . SER A 1 91 ? 6.927 7.497 -1.112 1.00 96.69 91 SER A C 1
ATOM 736 O O . SER A 1 91 ? 6.546 7.934 -0.033 1.00 96.69 91 SER A O 1
ATOM 738 N N . GLN A 1 92 ? 7.246 6.206 -1.266 1.00 95.06 92 GLN A N 1
ATOM 739 C CA . GLN A 1 92 ? 7.181 5.209 -0.193 1.00 95.06 92 GLN A CA 1
ATOM 740 C C . GLN A 1 92 ? 8.422 4.313 -0.203 1.00 95.06 92 GLN A C 1
ATOM 742 O O . GLN A 1 92 ? 8.862 3.871 -1.267 1.00 95.06 92 GLN A O 1
ATOM 747 N N . SER A 1 93 ? 8.943 3.992 0.982 1.00 94.31 93 SER A N 1
ATOM 748 C CA . SER A 1 93 ? 10.116 3.124 1.154 1.00 94.31 93 SER A CA 1
ATOM 749 C C . SER A 1 93 ? 9.889 1.704 0.630 1.00 94.31 93 SER A C 1
ATOM 751 O O . SER A 1 93 ? 10.759 1.148 -0.028 1.00 94.31 93 SER A O 1
ATOM 753 N N . SER A 1 94 ? 8.699 1.133 0.829 1.00 91.81 94 SER A N 1
ATOM 754 C CA . SER A 1 94 ? 8.326 -0.194 0.311 1.00 91.81 94 SER A CA 1
ATOM 755 C C . SER A 1 94 ? 8.437 -0.292 -1.216 1.00 91.81 94 SER A C 1
ATOM 757 O O . SER A 1 94 ? 8.845 -1.326 -1.755 1.00 91.81 94 SER A O 1
ATOM 759 N N . ASN A 1 95 ? 8.111 0.797 -1.917 1.00 94.25 95 ASN A N 1
ATOM 760 C CA . ASN A 1 95 ? 8.244 0.887 -3.368 1.00 94.25 95 ASN A CA 1
ATOM 761 C C . ASN A 1 95 ? 9.714 0.962 -3.786 1.00 94.25 95 ASN A C 1
ATOM 763 O O . ASN A 1 95 ? 10.082 0.319 -4.768 1.00 94.25 95 ASN A O 1
ATOM 767 N N . LEU A 1 96 ? 10.550 1.684 -3.029 1.00 95.19 96 LEU A N 1
ATOM 768 C CA . LEU A 1 96 ? 11.998 1.687 -3.232 1.00 95.19 96 LEU A CA 1
ATOM 769 C C . LEU A 1 96 ? 12.589 0.285 -3.018 1.00 95.19 96 LEU A C 1
ATOM 771 O O . LEU A 1 96 ? 13.288 -0.199 -3.898 1.00 95.19 96 LEU A O 1
ATOM 775 N N . ILE A 1 97 ? 12.257 -0.399 -1.919 1.00 92.75 97 ILE A N 1
ATOM 776 C CA . ILE A 1 97 ? 12.749 -1.760 -1.629 1.00 92.75 97 ILE A CA 1
ATOM 777 C C . ILE A 1 97 ? 12.382 -2.711 -2.772 1.00 92.75 97 ILE A C 1
ATOM 779 O O . ILE A 1 97 ? 13.238 -3.378 -3.350 1.00 92.75 97 ILE A O 1
ATOM 783 N N . THR A 1 98 ? 11.108 -2.713 -3.170 1.00 92.75 98 THR A N 1
ATOM 784 C CA . THR A 1 98 ? 10.624 -3.541 -4.282 1.00 92.75 98 THR A CA 1
ATOM 785 C C . THR A 1 98 ? 11.315 -3.193 -5.602 1.00 92.75 98 THR A C 1
ATOM 787 O O . THR A 1 98 ? 11.584 -4.076 -6.414 1.00 92.75 98 THR A O 1
ATOM 790 N N . HIS A 1 99 ? 11.595 -1.910 -5.840 1.00 94.38 99 HIS A N 1
ATOM 791 C CA . HIS A 1 99 ? 12.340 -1.468 -7.010 1.00 94.38 99 HIS A CA 1
ATOM 792 C C . HIS A 1 99 ? 13.787 -1.965 -6.988 1.00 94.38 99 HIS A C 1
ATOM 794 O O . HIS A 1 99 ? 14.248 -2.461 -8.011 1.00 94.38 99 HIS A O 1
ATOM 800 N N . SER A 1 100 ? 14.480 -1.876 -5.855 1.00 93.88 100 SER A N 1
ATOM 801 C CA . SER A 1 100 ? 15.884 -2.277 -5.729 1.00 93.88 100 SER A CA 1
ATOM 802 C C . SER A 1 100 ? 16.102 -3.766 -6.008 1.00 93.88 100 SER A C 1
ATOM 804 O O . SER A 1 100 ? 17.131 -4.133 -6.566 1.00 93.88 100 SER A O 1
ATOM 806 N N . ARG A 1 101 ? 15.099 -4.621 -5.763 1.00 92.62 101 ARG A N 1
ATOM 807 C CA . ARG A 1 101 ? 15.123 -6.039 -6.182 1.00 92.62 101 ARG A CA 1
ATOM 808 C C . ARG A 1 101 ? 15.284 -6.238 -7.693 1.00 92.62 101 ARG A C 1
ATOM 810 O O . ARG A 1 101 ? 15.649 -7.321 -8.142 1.00 92.62 101 ARG A O 1
ATOM 817 N N . LYS A 1 102 ? 15.002 -5.214 -8.508 1.00 92.00 102 LYS A N 1
ATOM 818 C CA . LYS A 1 102 ? 15.274 -5.241 -9.955 1.00 92.00 102 LYS A CA 1
ATOM 819 C 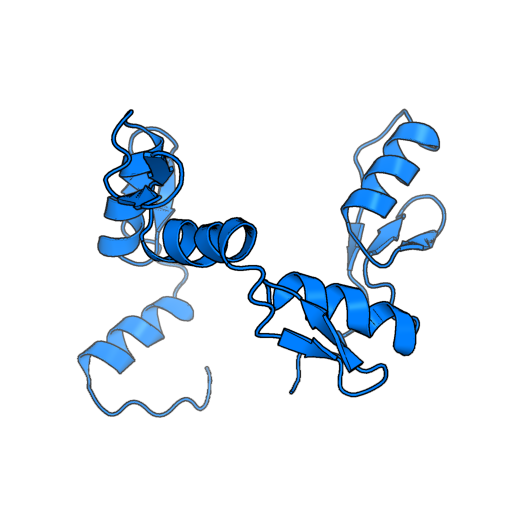C . LYS A 1 102 ? 16.753 -5.218 -10.273 1.00 92.00 102 LYS A C 1
ATOM 821 O O . LYS A 1 102 ? 17.141 -5.843 -11.249 1.00 92.00 102 LYS A O 1
ATOM 826 N N . HIS A 1 103 ? 17.544 -4.548 -9.448 1.00 92.56 103 HIS A N 1
ATOM 827 C CA . HIS A 1 103 ? 18.980 -4.455 -9.652 1.00 92.56 103 HIS A CA 1
ATOM 828 C C . HIS A 1 103 ? 19.706 -5.722 -9.222 1.00 92.56 103 HIS A C 1
ATOM 830 O O . HIS A 1 103 ? 20.635 -6.151 -9.890 1.00 92.56 103 HIS A O 1
ATOM 836 N N . THR A 1 104 ? 19.251 -6.351 -8.139 1.00 90.56 104 THR A N 1
ATOM 837 C CA . THR A 1 104 ? 19.838 -7.601 -7.635 1.00 90.56 104 THR A CA 1
ATOM 838 C C . THR A 1 104 ? 19.297 -8.845 -8.340 1.00 90.56 104 THR A C 1
ATOM 840 O O . THR A 1 104 ? 19.802 -9.941 -8.132 1.00 90.56 104 THR A O 1
ATOM 843 N N . GLY A 1 105 ? 18.223 -8.711 -9.124 1.00 90.19 105 GLY A N 1
ATOM 844 C CA . GLY A 1 105 ? 17.496 -9.854 -9.681 1.00 90.19 105 GLY A CA 1
ATOM 845 C C . GLY A 1 105 ? 16.729 -10.675 -8.635 1.00 90.19 105 GLY A C 1
ATOM 846 O O . GLY A 1 105 ? 16.147 -11.701 -8.989 1.00 90.19 105 GLY A O 1
ATOM 847 N N . PHE A 1 106 ? 16.679 -10.219 -7.377 1.00 90.62 106 PHE A N 1
ATOM 848 C CA . PHE A 1 106 ? 16.091 -10.951 -6.259 1.00 90.62 106 PHE A CA 1
ATOM 849 C C . PHE A 1 106 ? 14.580 -11.170 -6.435 1.00 90.62 106 PHE A C 1
ATOM 851 O O . PHE A 1 106 ? 13.809 -10.233 -6.674 1.00 90.62 106 PHE A O 1
ATOM 858 N N . LYS A 1 107 ? 14.139 -12.427 -6.315 1.00 90.94 107 LYS A N 1
ATOM 859 C CA . LYS A 1 107 ? 12.757 -12.869 -6.560 1.00 90.94 107 LYS A CA 1
ATOM 860 C C . LYS A 1 107 ? 12.275 -13.764 -5.408 1.00 90.94 107 LYS A C 1
ATOM 862 O O . LYS A 1 107 ? 12.294 -14.983 -5.552 1.00 90.94 107 LYS A O 1
ATOM 867 N N . PRO A 1 108 ? 11.805 -13.181 -4.290 1.00 89.50 108 PRO A N 1
ATOM 868 C CA . PRO A 1 108 ? 11.499 -13.941 -3.072 1.00 89.50 108 PRO A CA 1
ATOM 869 C C . PRO A 1 108 ? 10.243 -14.815 -3.174 1.00 89.50 108 PRO A C 1
ATOM 871 O O . PRO A 1 108 ? 9.954 -15.593 -2.270 1.00 89.50 108 PRO A O 1
ATOM 874 N N . PHE A 1 109 ? 9.451 -14.660 -4.239 1.00 90.50 109 PHE A N 1
ATOM 875 C CA . PHE A 1 109 ? 8.159 -15.321 -4.374 1.00 90.50 109 PHE A CA 1
ATOM 876 C C . PHE A 1 109 ? 8.207 -16.362 -5.488 1.00 90.50 109 PHE A C 1
ATOM 878 O O . PHE A 1 109 ? 8.078 -16.006 -6.660 1.00 90.50 109 PHE A O 1
ATOM 885 N N . ALA A 1 110 ? 8.346 -17.638 -5.136 1.00 91.19 110 ALA A N 1
ATOM 886 C CA . ALA A 1 110 ? 8.312 -18.737 -6.096 1.00 91.19 110 ALA A CA 1
ATOM 887 C C . ALA A 1 110 ? 6.937 -19.419 -6.147 1.00 91.19 110 ALA A C 1
ATOM 889 O O . ALA A 1 110 ? 6.292 -19.644 -5.120 1.00 91.19 110 ALA A O 1
ATOM 890 N N . CYS A 1 111 ? 6.496 -19.763 -7.358 1.00 90.69 111 CYS A N 1
ATOM 891 C CA . CYS A 1 111 ? 5.327 -20.601 -7.579 1.00 90.69 111 CYS A CA 1
ATOM 892 C C . CYS A 1 111 ? 5.625 -22.030 -7.126 1.00 90.69 111 CYS A C 1
ATOM 894 O O . CYS A 1 111 ? 6.519 -22.672 -7.674 1.00 90.69 111 CYS A O 1
ATOM 896 N N . GLY A 1 112 ? 4.851 -22.551 -6.171 1.00 87.31 112 GLY A N 1
ATOM 897 C CA . GLY A 1 112 ? 5.004 -23.930 -5.710 1.00 87.31 112 GLY A CA 1
ATOM 898 C C . GLY A 1 112 ? 4.759 -24.992 -6.789 1.00 87.31 112 GLY A C 1
ATOM 899 O O . GLY A 1 112 ? 5.314 -26.078 -6.676 1.00 87.31 112 GLY A O 1
ATOM 900 N N . GLN A 1 113 ? 3.982 -24.677 -7.834 1.00 87.75 113 GLN A N 1
ATOM 901 C CA . GLN A 1 113 ? 3.578 -25.634 -8.872 1.00 87.75 113 GLN A CA 1
ATOM 902 C C . GLN A 1 113 ? 4.562 -25.736 -10.044 1.00 87.75 113 GLN A C 1
ATOM 904 O O . GLN A 1 113 ? 4.787 -26.827 -10.551 1.00 87.75 113 GLN A O 1
ATOM 909 N N . CYS A 1 114 ? 5.166 -24.625 -10.475 1.00 91.06 114 CYS A N 1
ATOM 910 C CA . CYS A 1 114 ? 6.087 -24.615 -11.623 1.00 91.06 114 CYS A CA 1
ATOM 911 C C . CYS A 1 114 ? 7.477 -24.037 -11.315 1.00 91.06 114 CYS A C 1
ATOM 913 O O . CYS A 1 114 ? 8.292 -23.883 -12.219 1.00 91.06 114 CYS A O 1
ATOM 915 N N . GLY A 1 115 ? 7.749 -23.639 -10.069 1.00 89.31 115 GLY A N 1
ATOM 916 C CA . GLY A 1 115 ? 9.041 -23.088 -9.645 1.00 89.31 115 GLY A CA 1
ATOM 917 C C . GLY A 1 115 ? 9.340 -21.666 -10.132 1.00 89.31 115 GLY A C 1
ATOM 918 O O . GLY A 1 115 ? 10.332 -21.072 -9.716 1.00 89.31 115 GLY A O 1
ATOM 919 N N . ARG A 1 116 ? 8.490 -21.070 -10.981 1.00 91.75 116 ARG A N 1
ATOM 920 C CA . ARG A 1 116 ? 8.718 -19.717 -11.508 1.00 91.75 116 ARG A CA 1
ATOM 921 C C . ARG A 1 116 ? 8.729 -18.682 -10.381 1.00 91.75 116 ARG A C 1
ATOM 923 O O . ARG A 1 116 ? 7.784 -18.605 -9.597 1.00 91.75 116 ARG A O 1
ATOM 930 N N . ALA A 1 117 ? 9.780 -17.863 -10.338 1.00 92.12 117 ALA A N 1
ATOM 931 C CA . ALA A 1 117 ? 9.993 -16.861 -9.296 1.00 92.12 117 ALA A CA 1
ATOM 932 C C . ALA A 1 117 ? 9.655 -15.429 -9.745 1.00 92.12 117 ALA A C 1
ATOM 934 O O . ALA A 1 117 ? 9.860 -15.042 -10.902 1.00 92.12 117 ALA A O 1
ATOM 935 N N . PHE A 1 118 ? 9.168 -14.623 -8.802 1.00 91.75 118 PHE A N 1
ATOM 936 C CA . PHE A 1 118 ? 8.660 -13.269 -9.007 1.00 91.75 118 PHE A CA 1
ATOM 937 C C . PHE A 1 118 ? 9.186 -12.298 -7.945 1.00 91.75 118 PHE A C 1
ATOM 939 O O . PHE A 1 118 ? 9.427 -12.656 -6.794 1.00 91.75 118 PHE A O 1
ATOM 946 N N . GLN A 1 119 ? 9.312 -11.024 -8.325 1.00 89.88 119 GLN A N 1
ATOM 947 C CA . GLN A 1 119 ? 9.786 -9.953 -7.434 1.00 89.88 119 GLN A CA 1
ATOM 948 C C . GLN A 1 119 ? 8.709 -9.460 -6.460 1.00 89.88 119 GLN A C 1
ATOM 950 O O . GLN A 1 119 ? 9.018 -8.932 -5.388 1.00 89.88 119 GLN A O 1
ATOM 955 N N . ARG A 1 120 ? 7.433 -9.608 -6.842 1.00 90.44 120 ARG A N 1
ATOM 956 C CA . ARG A 1 120 ? 6.270 -9.175 -6.062 1.00 90.44 120 ARG A CA 1
ATOM 957 C C . ARG A 1 120 ? 5.247 -10.295 -5.959 1.00 90.44 120 ARG A C 1
ATOM 959 O O . ARG A 1 120 ? 4.955 -10.975 -6.940 1.00 90.44 120 ARG A O 1
ATOM 966 N N . LYS A 1 121 ? 4.603 -10.384 -4.796 1.00 89.75 121 LYS A N 1
ATOM 967 C CA . LYS A 1 121 ? 3.522 -11.339 -4.522 1.00 89.75 121 LYS A CA 1
ATOM 968 C C . LYS A 1 121 ? 2.345 -11.211 -5.496 1.00 89.75 121 LYS A C 1
ATOM 970 O O . LYS A 1 121 ? 1.755 -12.215 -5.868 1.00 89.75 121 LYS A O 1
ATOM 975 N N . VAL A 1 122 ? 2.027 -9.993 -5.943 1.00 90.56 122 VAL A N 1
ATOM 976 C CA . VAL A 1 122 ? 0.949 -9.751 -6.922 1.00 90.56 122 VAL A CA 1
ATOM 977 C C . VAL A 1 122 ? 1.254 -10.340 -8.298 1.00 90.56 122 VAL A C 1
ATOM 979 O O . VAL A 1 122 ? 0.343 -10.810 -8.970 1.00 90.56 122 VAL A O 1
ATOM 982 N N . ASP A 1 123 ? 2.525 -10.357 -8.708 1.00 92.94 123 ASP A N 1
ATOM 983 C CA . ASP A 1 123 ? 2.916 -10.934 -9.995 1.00 92.94 123 ASP A CA 1
ATOM 984 C C . ASP A 1 123 ? 2.819 -12.463 -9.944 1.00 92.94 123 ASP A C 1
ATOM 986 O O . ASP A 1 123 ? 2.330 -13.070 -10.894 1.00 92.94 123 ASP A O 1
ATOM 990 N N . LEU A 1 124 ? 3.198 -13.063 -8.810 1.00 91.94 124 LEU A N 1
ATOM 991 C CA . LEU A 1 124 ? 2.990 -14.486 -8.554 1.00 91.94 124 LEU A CA 1
ATOM 992 C C . LEU A 1 124 ? 1.497 -14.837 -8.471 1.00 91.94 124 LEU A C 1
ATOM 994 O O . LEU A 1 124 ? 1.089 -15.849 -9.026 1.00 91.94 124 LEU A O 1
ATOM 998 N N . ARG A 1 125 ? 0.669 -14.001 -7.828 1.00 90.81 125 ARG A N 1
ATOM 999 C CA . ARG A 1 125 ? -0.791 -14.203 -7.770 1.00 90.81 125 ARG A CA 1
ATOM 1000 C C . ARG A 1 125 ? -1.403 -14.233 -9.157 1.00 90.81 125 ARG A C 1
ATOM 1002 O O . ARG A 1 125 ? -2.023 -15.227 -9.506 1.00 90.81 125 ARG A O 1
ATOM 1009 N N . ARG A 1 126 ? -1.137 -13.205 -9.963 1.00 92.44 126 ARG A N 1
ATOM 1010 C CA . ARG A 1 126 ? -1.607 -13.147 -11.349 1.00 92.44 126 ARG A CA 1
ATOM 1011 C C . ARG A 1 126 ? -1.120 -14.348 -12.158 1.00 92.44 126 ARG A C 1
ATOM 1013 O O . ARG A 1 126 ? -1.898 -14.935 -12.897 1.00 92.44 126 ARG A O 1
ATOM 1020 N N . HIS A 1 127 ? 0.156 -14.717 -12.031 1.00 92.12 127 HIS A N 1
ATOM 1021 C CA . HIS A 1 127 ? 0.683 -15.921 -12.676 1.00 92.12 127 HIS A CA 1
ATOM 1022 C C . HIS A 1 127 ? -0.092 -17.174 -12.260 1.00 92.12 127 HIS A C 1
ATOM 1024 O O . HIS A 1 127 ? -0.483 -17.951 -13.116 1.00 92.12 127 HIS A O 1
ATOM 1030 N N . PHE A 1 128 ? -0.332 -17.358 -10.966 1.00 89.56 128 PHE A N 1
ATOM 1031 C CA . PHE A 1 128 ? -1.036 -18.525 -10.459 1.00 89.56 128 PHE A CA 1
ATOM 1032 C C . PHE A 1 128 ? -2.493 -18.573 -10.935 1.00 89.56 128 PHE A C 1
ATOM 1034 O O . PHE A 1 128 ? -2.919 -19.585 -11.471 1.00 89.56 128 PHE A O 1
ATOM 1041 N N . GLU A 1 129 ? -3.226 -17.465 -10.841 1.00 89.56 129 GLU A N 1
ATOM 1042 C CA . GLU A 1 129 ? -4.622 -17.371 -11.295 1.00 89.56 129 GLU A CA 1
ATOM 1043 C C . GLU A 1 129 ? -4.767 -17.649 -12.798 1.00 89.56 129 GLU A C 1
ATOM 1045 O O . GLU A 1 129 ? -5.716 -18.297 -13.223 1.00 89.56 129 GLU A O 1
ATOM 1050 N N . THR A 1 130 ? -3.811 -17.188 -13.608 1.00 90.75 130 THR A N 1
ATOM 1051 C CA . THR A 1 130 ? -3.868 -17.336 -15.072 1.00 90.75 130 THR A CA 1
ATOM 1052 C C . THR A 1 130 ? -3.288 -18.642 -15.599 1.00 90.75 130 THR A C 1
ATOM 1054 O O . THR A 1 130 ? -3.515 -18.962 -16.761 1.00 90.75 130 THR A O 1
ATOM 1057 N N . GLN A 1 131 ? -2.488 -19.367 -14.816 1.00 88.44 131 GLN A N 1
ATOM 1058 C CA . GLN A 1 131 ? -1.742 -20.541 -15.297 1.00 88.44 131 GLN A CA 1
ATOM 1059 C C . GLN A 1 131 ? -2.061 -21.821 -14.520 1.00 88.44 131 G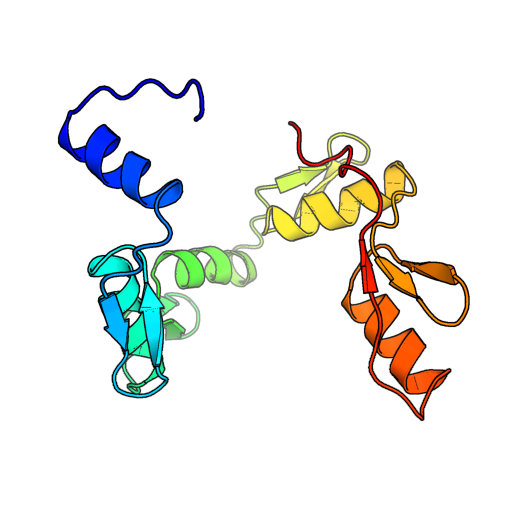LN A C 1
ATOM 1061 O O . GLN A 1 131 ? -1.857 -22.908 -15.046 1.00 88.44 131 GLN A O 1
ATOM 1066 N N . HIS A 1 132 ? -2.579 -21.701 -13.296 1.00 86.56 132 HIS A N 1
ATOM 1067 C CA . HIS A 1 132 ? -2.792 -22.802 -12.354 1.00 86.56 132 HIS A CA 1
ATOM 1068 C C . HIS A 1 132 ? -4.206 -22.755 -11.761 1.00 86.56 132 HIS A C 1
ATOM 1070 O O . HIS A 1 132 ? -4.389 -22.970 -10.568 1.00 86.56 132 HIS A O 1
ATOM 1076 N N . ALA A 1 133 ? -5.206 -22.457 -12.599 1.00 71.44 133 ALA A N 1
ATOM 1077 C CA . ALA A 1 133 ? -6.592 -22.106 -12.250 1.00 71.44 133 ALA A CA 1
ATOM 1078 C C . ALA A 1 133 ? -7.368 -23.098 -11.342 1.00 71.44 133 ALA A C 1
ATOM 1080 O O . ALA A 1 133 ? -8.519 -22.832 -11.005 1.00 71.44 133 ALA A O 1
ATOM 1081 N N . MET A 1 134 ? -6.765 -24.211 -10.913 1.00 60.09 134 MET A N 1
ATOM 1082 C CA . MET A 1 134 ? -7.343 -25.191 -9.996 1.00 60.09 134 MET A CA 1
ATOM 1083 C C . MET A 1 134 ? -6.347 -25.550 -8.881 1.00 60.09 134 MET A C 1
ATOM 1085 O O . MET A 1 134 ? -5.548 -26.472 -9.017 1.00 60.09 134 MET A O 1
ATOM 1089 N N . GLY A 1 135 ? -6.377 -24.810 -7.769 1.00 61.06 135 GLY A N 1
ATOM 1090 C CA . GLY A 1 135 ? -5.589 -25.137 -6.576 1.00 61.06 135 GLY A CA 1
ATOM 1091 C C . GLY A 1 135 ? -5.391 -23.965 -5.615 1.00 61.06 135 GLY A C 1
ATOM 1092 O O . GLY A 1 135 ? -5.531 -22.802 -5.981 1.00 61.06 135 GLY A O 1
ATOM 1093 N N . GLY A 1 136 ? -5.052 -24.261 -4.359 1.00 65.94 136 GLY A N 1
ATOM 1094 C CA . GLY A 1 136 ? -4.585 -23.249 -3.413 1.00 65.94 136 GLY A CA 1
ATOM 1095 C C . GLY A 1 136 ? -3.169 -22.794 -3.773 1.00 65.94 136 GLY A C 1
ATOM 1096 O O . GLY A 1 136 ? -2.288 -23.619 -4.009 1.00 65.94 136 GLY A O 1
ATOM 1097 N N . MET A 1 137 ? -2.924 -21.483 -3.804 1.00 71.75 137 MET A N 1
ATOM 1098 C CA . MET A 1 137 ? -1.582 -20.944 -4.032 1.00 71.75 137 MET A CA 1
ATOM 1099 C C . MET A 1 137 ? -0.631 -21.374 -2.906 1.00 71.75 137 MET A C 1
ATOM 1101 O O . MET A 1 137 ? -0.747 -20.900 -1.776 1.00 71.75 137 MET A O 1
ATOM 1105 N N . VAL A 1 138 ? 0.373 -22.189 -3.239 1.00 68.81 138 VAL A N 1
ATOM 1106 C CA . VAL A 1 138 ? 1.501 -22.487 -2.346 1.00 68.81 138 VAL A CA 1
ATOM 1107 C C . VAL A 1 138 ? 2.649 -21.529 -2.654 1.00 68.81 138 VAL A C 1
ATOM 1109 O O . VAL A 1 138 ? 3.197 -21.518 -3.760 1.00 68.81 138 VAL A O 1
ATOM 1112 N N . LEU A 1 139 ? 3.000 -20.710 -1.664 1.00 67.31 139 LEU A N 1
ATOM 1113 C CA . LEU A 1 139 ? 4.146 -19.808 -1.704 1.00 67.31 139 LEU A CA 1
ATOM 1114 C C . LEU A 1 139 ? 5.345 -20.509 -1.073 1.00 67.31 139 LEU A C 1
ATOM 1116 O O . LEU A 1 139 ? 5.274 -20.905 0.088 1.00 67.31 139 LEU A O 1
ATOM 1120 N N . LYS A 1 140 ? 6.452 -20.618 -1.809 1.00 67.88 140 LYS A N 1
ATOM 1121 C CA . LYS A 1 140 ? 7.757 -20.863 -1.189 1.00 67.88 140 LYS A CA 1
ATOM 1122 C C . LYS A 1 140 ? 8.423 -19.510 -0.973 1.00 67.88 140 LYS A C 1
ATOM 1124 O O . LYS A 1 140 ? 8.703 -18.807 -1.945 1.00 67.88 140 LYS A O 1
ATOM 1129 N N . GLU A 1 141 ? 8.611 -19.135 0.288 1.00 59.59 141 GLU A N 1
ATOM 1130 C CA . GLU A 1 141 ? 9.474 -18.013 0.657 1.00 59.59 141 GLU A CA 1
ATOM 1131 C C . GLU A 1 141 ? 10.922 -18.514 0.618 1.00 59.59 141 GLU A C 1
ATOM 1133 O O . GLU A 1 141 ? 11.263 -19.483 1.295 1.00 59.59 141 GLU A O 1
ATOM 1138 N N . MET A 1 142 ? 11.752 -17.904 -0.229 1.00 66.19 142 MET A N 1
ATOM 1139 C CA . MET A 1 142 ? 13.186 -18.192 -0.315 1.00 66.19 142 MET A CA 1
ATOM 1140 C C . MET A 1 142 ? 14.001 -16.930 -0.025 1.00 66.19 142 MET A C 1
ATOM 1142 O O . MET A 1 142 ? 13.623 -15.844 -0.463 1.00 66.19 142 MET A O 1
ATOM 1146 N N . GLU A 1 143 ? 15.127 -17.156 0.662 1.00 61.28 143 GLU A N 1
ATOM 1147 C CA . GLU A 1 143 ? 16.270 -16.271 0.941 1.00 61.28 143 GLU A CA 1
ATOM 1148 C C . GLU A 1 143 ? 16.000 -14.923 1.637 1.00 61.28 143 GLU A C 1
ATOM 1150 O O . GLU A 1 143 ? 14.962 -14.276 1.503 1.00 61.28 143 GLU A O 1
ATOM 1155 N N . VAL A 1 144 ? 16.982 -14.496 2.436 1.00 72.44 144 VAL A N 1
ATOM 1156 C CA . VAL A 1 144 ? 16.978 -13.187 3.095 1.00 72.44 144 VAL A CA 1
ATOM 1157 C C . VAL A 1 144 ? 17.123 -12.114 2.020 1.00 72.44 144 VAL A C 1
ATOM 1159 O O . VAL A 1 144 ? 18.076 -12.132 1.248 1.00 72.44 144 VAL A O 1
ATOM 1162 N N . ASP A 1 145 ? 16.175 -11.178 1.971 1.00 76.94 145 ASP A N 1
ATOM 1163 C CA . ASP A 1 145 ? 16.202 -10.086 0.998 1.00 76.94 145 ASP A CA 1
ATOM 1164 C C . ASP A 1 145 ? 17.472 -9.234 1.180 1.00 76.94 145 ASP A C 1
ATOM 1166 O O . ASP A 1 145 ? 17.613 -8.588 2.226 1.00 76.94 145 ASP A O 1
ATOM 1170 N N . PRO A 1 146 ? 18.366 -9.169 0.174 1.00 75.25 146 PRO A N 1
ATOM 1171 C CA . PRO A 1 146 ? 19.618 -8.422 0.271 1.00 75.25 146 PRO A CA 1
ATOM 1172 C C . PRO A 1 146 ? 19.401 -6.907 0.397 1.00 75.25 146 PRO A C 1
ATOM 1174 O O . PRO A 1 146 ? 20.333 -6.173 0.708 1.00 75.25 146 PRO A O 1
ATOM 1177 N N . VAL A 1 147 ? 18.178 -6.416 0.163 1.00 75.38 147 VAL A N 1
ATOM 1178 C CA . VAL A 1 147 ? 17.821 -4.995 0.259 1.00 75.38 147 VAL A CA 1
ATOM 1179 C C . VAL A 1 147 ? 17.336 -4.607 1.666 1.00 75.38 147 VAL A C 1
ATOM 1181 O O . VAL A 1 147 ? 17.333 -3.427 2.002 1.00 75.38 147 VAL A O 1
ATOM 1184 N N . ASN A 1 148 ? 16.950 -5.560 2.523 1.00 67.69 148 ASN A N 1
ATOM 1185 C CA . ASN A 1 148 ? 16.362 -5.272 3.845 1.00 67.69 148 ASN A CA 1
ATOM 1186 C C . ASN A 1 148 ? 17.389 -4.871 4.933 1.00 67.69 148 ASN A C 1
ATOM 1188 O O . ASN A 1 148 ? 17.054 -4.891 6.117 1.00 67.69 148 ASN A O 1
ATOM 1192 N N . GLY A 1 149 ? 18.617 -4.504 4.552 1.00 50.84 149 GLY A N 1
ATOM 1193 C CA . GLY A 1 149 ? 19.748 -4.286 5.462 1.00 50.84 149 GLY A CA 1
ATOM 1194 C C . GLY A 1 149 ? 20.495 -2.954 5.325 1.00 50.84 149 GLY A C 1
ATOM 1195 O O . GLY A 1 149 ? 21.659 -2.912 5.711 1.00 50.84 149 GLY A O 1
ATOM 1196 N N . VAL A 1 150 ? 19.876 -1.892 4.791 1.00 40.34 150 VAL A N 1
ATOM 1197 C CA . VAL A 1 150 ? 20.464 -0.532 4.766 1.00 40.34 150 VAL A CA 1
ATOM 1198 C C . VAL A 1 150 ? 19.613 0.441 5.566 1.00 40.34 150 VAL A C 1
ATOM 1200 O O . VAL A 1 150 ? 18.391 0.504 5.292 1.00 40.34 150 VAL A O 1
#

pLDDT: mean 87.06, std 10.97, range [40.34, 97.94]

InterPro domains:
  IPR013087 Zinc finger C2H2-type [PF00096] (25-47)
  IPR013087 Zinc finger C2H2-type [PF00096] (53-75)
  IPR013087 Zinc finger C2H2-type [PF00096] (81-103)
  IPR013087 Zinc finger C2H2-type [PF00096] (109-132)
  IPR013087 Zinc finger C2H2-type [PS00028] (27-47)
  IPR013087 Zinc finger C2H2-type [PS00028] (55-75)
  IPR013087 Zinc finger C2H2-type [PS00028] (83-103)
  IPR013087 Zinc finger C2H2-type [PS00028] (111-132)
  IPR013087 Zinc finger C2H2-type [PS50157] (1-24)
  IPR013087 Zinc finger C2H2-type [PS50157] (25-52)
  IPR013087 Zinc finger C2H2-type [PS50157] (53-80)
  IPR013087 Zinc finger C2H2-type [PS50157] (81-108)
  IPR013087 Zinc finger C2H2-type [PS50157] (109-133)
  IPR013087 Zinc finger C2H2-type [SM00355] (1-19)
  IPR013087 Zinc finger C2H2-type [SM00355] (25-47)
  IPR013087 Zinc finger C2H2-type [SM00355] (53-75)
  IPR013087 Zinc finger C2H2-type [SM00355] (81-103)
  IPR013087 Zinc finger C2H2-type [SM00355] (109-132)
  IPR036236 Zinc finger C2H2 superfamily [SSF57667] (1-47)
  IPR036236 Zinc finger C2H2 superfamily [SSF57667] (33-90)